Protein AF-A0A7V7QIE3-F1 (afdb_monomer_lite)

Foldseek 3Di:
DDCVCVVVVDCPDPPDDPPDPPPPQPCQDQPDADPQKDWDADPVNQKIWIAGHPDDDDPDDDDDDDDDALVCLNVCNVPVVVVCNVVRHTDTDGRPNPD

pLDDT: mean 70.18, std 15.94, range [26.92, 89.62]

Organism: NCBI:txid2307010

Radius of gyration: 16.82 Å; chains: 1; bounding box: 34×33×42 Å

InterPro domains:
  IPR057929 RamC, N-terminal domain [PF25816] (32-85)

Structure (mmCIF, N/CA/C/O backbone):
data_AF-A0A7V7QIE3-F1
#
_entry.id   AF-A0A7V7QIE3-F1
#
loop_
_atom_site.group_PDB
_atom_site.id
_atom_site.type_symbol
_atom_site.label_atom_id
_atom_site.label_alt_id
_atom_site.label_comp_id
_atom_site.label_asym_id
_atom_site.label_entity_id
_atom_site.label_seq_id
_atom_site.pdbx_PDB_ins_code
_atom_site.Cartn_x
_atom_site.Cartn_y
_atom_site.Cartn_z
_atom_site.occupancy
_atom_site.B_iso_or_equiv
_atom_site.auth_seq_id
_atom_site.auth_comp_id
_atom_site.auth_asym_id
_atom_site.auth_atom_id
_atom_site.pdbx_PDB_model_num
ATOM 1 N N . MET A 1 1 ? -21.510 20.574 -17.671 1.00 55.12 1 MET A N 1
ATOM 2 C CA . MET A 1 1 ? -20.374 19.628 -17.646 1.00 55.12 1 MET A CA 1
ATOM 3 C C . MET A 1 1 ? -19.414 20.009 -18.751 1.00 55.12 1 MET A C 1
ATOM 5 O O . MET A 1 1 ? -19.871 20.335 -19.838 1.00 55.12 1 MET A O 1
ATOM 9 N N . ASP A 1 2 ? -18.117 20.013 -18.465 1.00 64.38 2 ASP A N 1
ATOM 10 C CA . ASP A 1 2 ? -17.091 20.355 -19.447 1.00 64.38 2 ASP A CA 1
ATOM 11 C C . ASP A 1 2 ? -16.794 19.151 -20.354 1.00 64.38 2 ASP A C 1
ATOM 13 O O . ASP A 1 2 ? -16.298 18.115 -19.907 1.00 64.38 2 ASP A O 1
ATOM 17 N N . MET A 1 3 ? -17.123 19.292 -21.637 1.00 65.62 3 MET A N 1
ATOM 18 C CA . MET A 1 3 ? -17.031 18.228 -22.640 1.00 65.62 3 MET A CA 1
ATOM 19 C C . MET A 1 3 ? -15.586 17.819 -22.970 1.00 65.62 3 MET A C 1
ATOM 21 O O . MET A 1 3 ? -15.376 16.777 -23.589 1.00 65.62 3 MET A O 1
ATOM 25 N N . ARG A 1 4 ? -14.575 18.582 -22.528 1.00 67.75 4 ARG A N 1
ATOM 26 C CA . ARG A 1 4 ? -13.155 18.239 -22.722 1.00 67.75 4 ARG A CA 1
ATOM 27 C C . ARG A 1 4 ? -12.765 16.933 -22.027 1.00 67.75 4 ARG A C 1
ATOM 29 O O . ARG A 1 4 ? -11.906 16.206 -22.520 1.00 67.75 4 ARG A O 1
ATOM 36 N N . TYR A 1 5 ? -13.428 16.591 -20.922 1.00 63.22 5 TYR A N 1
ATOM 37 C CA . TYR A 1 5 ? -13.135 15.370 -20.166 1.00 63.22 5 TYR A CA 1
ATOM 38 C C . TYR A 1 5 ? -13.752 14.106 -20.775 1.00 63.22 5 TYR A C 1
ATOM 40 O O . TYR A 1 5 ? -13.337 12.998 -20.437 1.00 63.22 5 TYR A O 1
ATOM 48 N N . LEU A 1 6 ? -14.685 14.253 -21.724 1.00 69.38 6 LEU A N 1
ATOM 49 C CA . LEU A 1 6 ? -15.350 13.134 -22.396 1.00 69.38 6 LEU A CA 1
ATOM 50 C C . LEU A 1 6 ? -14.341 12.231 -23.128 1.00 69.38 6 LEU A C 1
ATOM 52 O O . LEU A 1 6 ? -14.546 11.029 -23.248 1.00 69.38 6 LEU A O 1
ATOM 56 N N . MET A 1 7 ? -13.208 12.792 -23.567 1.00 58.56 7 MET A N 1
ATOM 57 C CA . MET A 1 7 ? -12.142 12.048 -24.242 1.00 58.56 7 MET A CA 1
ATOM 58 C C . MET A 1 7 ? -11.435 11.028 -23.339 1.00 58.56 7 MET A C 1
ATOM 60 O O . MET A 1 7 ? -10.897 10.064 -23.877 1.00 58.56 7 MET A O 1
ATOM 64 N N . TYR A 1 8 ? -11.460 11.205 -22.015 1.00 59.56 8 TYR A N 1
ATOM 65 C CA . TYR A 1 8 ? -10.882 10.258 -21.053 1.00 59.56 8 TYR A CA 1
ATOM 66 C C . TYR A 1 8 ? -11.873 9.171 -20.610 1.00 59.56 8 TYR A C 1
ATOM 68 O O . TYR A 1 8 ? -11.470 8.195 -19.988 1.00 59.56 8 TYR A O 1
ATOM 76 N N . ALA A 1 9 ? -13.161 9.319 -20.938 1.00 65.50 9 ALA A N 1
ATOM 77 C CA . ALA A 1 9 ? -14.205 8.356 -20.584 1.00 65.50 9 ALA A CA 1
ATOM 78 C C . ALA A 1 9 ? -14.306 7.173 -21.569 1.00 65.50 9 ALA A C 1
ATOM 80 O O . ALA A 1 9 ? -14.971 6.180 -21.276 1.00 65.50 9 ALA A O 1
ATOM 81 N N . PHE A 1 10 ? -13.656 7.256 -22.735 1.00 61.66 10 PHE A N 1
ATOM 82 C CA . PHE A 1 10 ? -13.660 6.188 -23.736 1.00 61.66 10 PHE A CA 1
ATOM 83 C C . PHE A 1 10 ? -12.439 5.277 -23.574 1.00 61.66 10 PHE A C 1
ATOM 85 O O . PHE A 1 10 ? -11.303 5.711 -23.753 1.00 61.66 10 PHE A O 1
ATOM 92 N N . ALA A 1 11 ? -12.687 3.986 -23.333 1.00 54.34 11 ALA A N 1
ATOM 93 C CA . ALA A 1 11 ? -11.667 2.948 -23.140 1.00 54.34 11 ALA A CA 1
ATOM 94 C C . ALA A 1 11 ? -10.721 2.733 -24.342 1.00 54.34 11 ALA A C 1
ATOM 96 O O . ALA A 1 11 ? -9.699 2.074 -24.206 1.00 54.34 11 ALA A O 1
ATOM 97 N N . ASN A 1 12 ? -11.052 3.275 -25.520 1.00 55.25 12 ASN A N 1
ATOM 98 C CA . ASN A 1 12 ? -10.356 3.001 -26.780 1.00 55.25 12 ASN A CA 1
ATOM 99 C C . ASN A 1 12 ? -9.349 4.090 -27.196 1.00 55.25 12 ASN A C 1
ATOM 101 O O . ASN A 1 12 ? -9.010 4.208 -28.372 1.00 55.25 12 ASN A O 1
ATOM 105 N N . LYS A 1 13 ? -8.905 4.941 -26.264 1.00 54.44 13 LYS A N 1
ATOM 106 C CA . LYS A 1 13 ? -7.824 5.902 -26.519 1.00 54.44 13 LYS A CA 1
ATOM 107 C C . LYS A 1 13 ? -6.544 5.443 -25.846 1.00 54.44 13 LYS A C 1
ATOM 109 O O . LYS A 1 13 ? -6.590 4.953 -24.724 1.00 54.44 13 LYS A O 1
ATOM 114 N N . TYR A 1 14 ? -5.447 5.672 -26.569 1.00 52.16 14 TYR A N 1
ATOM 115 C CA . TYR A 1 14 ? -4.011 5.406 -26.373 1.00 52.16 14 TYR A CA 1
ATOM 116 C C . TYR A 1 14 ? -3.416 5.381 -24.946 1.00 52.16 14 TYR A C 1
ATOM 118 O O . TYR A 1 14 ? -2.236 5.097 -24.798 1.00 52.16 14 TYR A O 1
ATOM 126 N N . TYR A 1 15 ? -4.197 5.672 -23.910 1.00 51.38 15 TYR A N 1
ATOM 127 C CA . TYR A 1 15 ? -3.823 5.647 -22.500 1.00 51.38 15 TYR A CA 1
ATOM 128 C C . TYR A 1 15 ? -4.091 4.296 -21.821 1.00 51.38 15 TYR A C 1
ATOM 130 O O . TYR A 1 15 ? -3.376 3.942 -20.891 1.00 51.38 15 TYR A O 1
ATOM 138 N N . TYR A 1 16 ? -5.093 3.530 -22.275 1.00 50.06 16 TYR A N 1
ATOM 139 C CA . TYR A 1 16 ? -5.440 2.224 -21.700 1.00 50.06 16 TYR A CA 1
ATOM 140 C C . TYR A 1 16 ? -5.302 1.122 -22.746 1.00 50.06 16 TYR A C 1
ATOM 142 O O . TYR A 1 16 ? -6.278 0.674 -23.343 1.00 50.06 16 TYR A O 1
ATOM 150 N N . VAL A 1 17 ? -4.074 0.657 -22.970 1.00 55.50 17 VAL A N 1
ATOM 151 C CA . VAL A 1 17 ? -3.878 -0.639 -23.622 1.00 55.50 17 VAL A CA 1
ATOM 152 C C . VAL A 1 17 ? -4.218 -1.704 -22.577 1.00 55.50 17 VAL A C 1
ATOM 154 O O . VAL A 1 17 ? -3.543 -1.754 -21.546 1.00 55.50 17 VAL A O 1
ATOM 157 N N . PRO A 1 18 ? -5.248 -2.551 -22.774 1.00 48.62 18 PRO A N 1
ATOM 158 C CA . PRO A 1 18 ? -5.474 -3.664 -21.868 1.00 48.62 18 PRO A CA 1
ATOM 159 C C . PRO A 1 18 ? -4.220 -4.534 -21.901 1.00 48.62 18 PRO A C 1
ATOM 161 O O . PRO A 1 18 ? -3.864 -5.075 -22.953 1.00 48.62 18 PRO A O 1
ATOM 164 N N . GLN A 1 19 ? -3.519 -4.625 -20.766 1.00 50.06 19 GLN A N 1
ATOM 165 C CA . GLN A 1 19 ? -2.348 -5.484 -20.652 1.00 50.06 19 GLN A CA 1
ATOM 166 C C . GLN A 1 19 ? -2.745 -6.877 -21.153 1.00 50.06 19 GLN A C 1
ATOM 168 O O . GLN A 1 19 ? -3.703 -7.488 -20.666 1.00 50.06 19 GLN A O 1
ATOM 173 N N . ARG A 1 20 ? -2.029 -7.375 -22.172 1.00 48.09 20 ARG A N 1
ATOM 174 C CA . ARG A 1 20 ? -2.113 -8.787 -22.569 1.00 48.09 20 ARG A CA 1
ATOM 175 C C . ARG A 1 20 ? -1.961 -9.606 -21.289 1.00 48.09 20 ARG A C 1
ATOM 177 O O . ARG A 1 20 ? -1.136 -9.235 -20.461 1.00 48.09 20 ARG A O 1
ATOM 184 N N . LYS A 1 21 ? -2.743 -10.682 -21.136 1.00 46.38 21 LYS A N 1
ATOM 185 C CA . LYS A 1 21 ? -2.817 -11.584 -19.964 1.00 46.38 21 LYS A CA 1
ATOM 186 C C . LYS A 1 21 ? -1.493 -12.303 -19.621 1.00 46.38 21 LYS A C 1
ATOM 188 O O . LYS A 1 21 ? -1.482 -13.489 -19.326 1.00 46.38 21 LYS A O 1
ATOM 193 N N . ASN A 1 22 ? -0.365 -11.611 -19.635 1.00 45.03 22 ASN A N 1
ATOM 194 C CA . ASN A 1 22 ? 0.814 -11.961 -18.878 1.00 45.03 22 ASN A CA 1
ATOM 195 C C . ASN A 1 22 ? 0.641 -11.343 -17.500 1.00 45.03 22 ASN A C 1
ATOM 197 O O . ASN A 1 22 ? 1.321 -10.389 -17.134 1.00 45.03 22 ASN A O 1
ATOM 201 N N . THR A 1 23 ? -0.273 -11.920 -16.723 1.00 46.72 23 THR A N 1
ATOM 202 C CA . THR A 1 23 ? -0.284 -11.766 -15.273 1.00 46.72 23 THR A CA 1
ATOM 203 C C . THR A 1 23 ? 0.964 -12.477 -14.748 1.00 46.72 23 THR A C 1
ATOM 205 O O . THR A 1 23 ? 0.890 -13.539 -14.131 1.00 46.72 23 THR A O 1
ATOM 208 N N . ARG A 1 24 ? 2.153 -11.927 -15.037 1.00 45.88 24 ARG A N 1
ATOM 209 C CA . ARG A 1 24 ? 3.311 -12.156 -14.184 1.00 45.88 24 ARG A CA 1
ATOM 210 C C . ARG A 1 24 ? 2.840 -11.625 -12.849 1.00 45.88 24 ARG A C 1
ATOM 212 O O . ARG A 1 24 ? 2.676 -10.420 -12.695 1.00 45.88 24 ARG A O 1
ATOM 219 N N . LYS A 1 25 ? 2.449 -12.553 -11.972 1.00 51.34 25 LYS A N 1
ATOM 220 C CA . LYS A 1 25 ? 2.054 -12.263 -10.600 1.00 51.34 25 LYS A CA 1
ATOM 221 C C . LYS A 1 25 ? 3.026 -11.198 -10.110 1.00 51.34 25 LYS A C 1
ATOM 223 O O . LYS A 1 25 ? 4.234 -11.412 -10.206 1.00 51.34 25 LYS A O 1
ATOM 228 N N . THR A 1 26 ? 2.508 -10.053 -9.689 1.00 54.12 26 THR A N 1
ATOM 229 C CA . THR A 1 26 ? 3.282 -8.993 -9.046 1.00 54.12 26 THR A CA 1
ATOM 230 C C . THR A 1 26 ? 3.739 -9.533 -7.693 1.00 54.12 26 THR A C 1
ATOM 232 O O . THR A 1 26 ? 3.222 -9.154 -6.650 1.00 54.12 26 THR A O 1
ATOM 235 N N . MET A 1 27 ? 4.627 -10.529 -7.710 1.00 64.00 27 MET A N 1
ATOM 236 C CA . MET A 1 27 ? 5.252 -11.102 -6.530 1.00 64.00 27 MET A CA 1
ATOM 237 C C . MET A 1 27 ? 6.424 -10.197 -6.184 1.00 64.00 27 MET A C 1
ATOM 239 O O . MET A 1 27 ?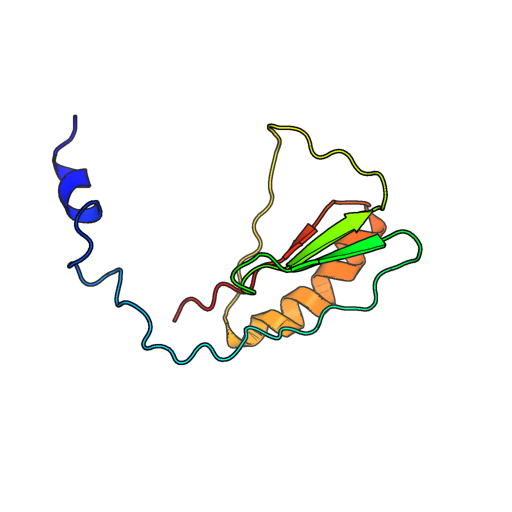 7.575 -10.567 -6.379 1.00 64.00 27 MET A O 1
ATOM 243 N N . LEU A 1 28 ? 6.117 -8.970 -5.766 1.00 73.56 28 LEU A N 1
ATOM 244 C CA . LEU A 1 28 ? 7.068 -8.284 -4.913 1.00 73.56 28 LEU A CA 1
ATOM 245 C C . LEU A 1 28 ? 7.087 -9.033 -3.586 1.00 73.56 28 LEU A C 1
ATOM 247 O O . LEU A 1 28 ? 6.032 -9.413 -3.065 1.00 73.56 28 LEU A O 1
ATOM 251 N N . ASP A 1 29 ? 8.284 -9.258 -3.073 1.00 77.00 29 ASP A N 1
ATOM 252 C CA . ASP A 1 29 ? 8.469 -9.929 -1.807 1.00 77.00 29 ASP A CA 1
ATOM 253 C C . ASP A 1 29 ? 8.011 -9.012 -0.681 1.00 77.00 29 ASP A C 1
ATOM 255 O O . ASP A 1 29 ? 8.340 -7.824 -0.603 1.00 77.00 29 ASP A O 1
ATOM 259 N N . VAL A 1 30 ? 7.205 -9.595 0.199 1.00 71.38 30 VAL A N 1
ATOM 260 C CA . VAL A 1 30 ? 6.752 -8.946 1.421 1.00 71.38 30 VAL A CA 1
ATOM 261 C C . VAL A 1 30 ? 7.855 -9.118 2.451 1.00 71.38 30 VAL A C 1
ATOM 263 O O . VAL A 1 30 ? 8.216 -10.261 2.749 1.00 71.38 30 VAL A O 1
ATOM 266 N N . PRO A 1 31 ? 8.363 -8.039 3.053 1.00 71.12 31 PRO A N 1
ATOM 267 C CA . PRO A 1 31 ? 9.261 -8.183 4.184 1.00 71.12 31 PRO A CA 1
ATOM 268 C C . PRO A 1 31 ? 8.544 -8.876 5.350 1.00 71.12 31 PRO A C 1
ATOM 270 O O . PRO A 1 31 ? 7.318 -8.811 5.488 1.00 71.12 31 PRO A O 1
ATOM 273 N N . GLN A 1 32 ? 9.328 -9.552 6.192 1.00 79.50 32 GLN A N 1
ATOM 274 C CA . GLN A 1 32 ? 8.818 -10.285 7.349 1.00 79.50 32 GLN A CA 1
ATOM 275 C C . GLN A 1 32 ? 8.013 -9.355 8.259 1.00 79.50 32 GLN A C 1
ATOM 277 O O . GLN A 1 32 ? 8.506 -8.323 8.722 1.00 79.50 32 GLN A O 1
ATOM 282 N N . LEU A 1 33 ? 6.755 -9.725 8.493 1.00 82.25 33 LEU A N 1
ATOM 283 C CA . LEU A 1 33 ? 5.850 -8.935 9.310 1.00 82.25 33 LEU A CA 1
ATOM 284 C C . LEU A 1 33 ? 6.117 -9.189 10.805 1.00 82.25 33 LEU A C 1
ATOM 286 O O . LEU A 1 33 ? 6.300 -10.341 11.200 1.00 82.25 33 LEU A O 1
ATOM 290 N N . PRO A 1 34 ? 6.113 -8.144 11.654 1.00 84.62 34 PRO A N 1
ATOM 291 C CA . PRO A 1 34 ? 6.243 -8.297 13.098 1.00 84.62 34 PRO A CA 1
ATOM 292 C C . PRO A 1 34 ? 5.075 -9.081 13.705 1.00 84.62 34 PRO A C 1
ATOM 294 O O . PRO A 1 34 ? 3.995 -9.184 13.118 1.00 84.62 34 PRO A O 1
ATOM 297 N N . GLU A 1 35 ? 5.254 -9.570 14.933 1.00 86.94 35 GLU A N 1
ATOM 298 C CA . GLU A 1 35 ? 4.191 -10.274 15.650 1.00 86.94 35 GLU A CA 1
ATOM 299 C C . GLU A 1 35 ? 2.913 -9.421 15.759 1.00 86.94 35 GLU A C 1
ATOM 301 O O . GLU A 1 35 ? 2.941 -8.213 16.013 1.00 86.94 35 GLU A O 1
ATOM 306 N N . GLY A 1 36 ? 1.765 -10.062 15.532 1.00 86.44 36 GLY A N 1
ATOM 307 C CA . GLY A 1 36 ? 0.462 -9.406 15.565 1.00 86.44 36 GLY A CA 1
ATOM 308 C C . GLY A 1 36 ? 0.090 -8.659 14.284 1.00 86.44 36 GLY A C 1
ATOM 309 O O . GLY A 1 36 ? -1.006 -8.106 14.233 1.00 86.44 36 GLY A O 1
ATOM 310 N N . TRP A 1 37 ? 0.931 -8.661 13.248 1.00 87.06 37 TRP A N 1
ATOM 311 C CA . TRP A 1 37 ? 0.562 -8.219 11.902 1.00 87.06 37 TRP A CA 1
ATOM 312 C C . TRP A 1 37 ? 0.081 -9.387 11.048 1.00 87.06 37 TRP A C 1
ATOM 314 O O . TRP A 1 37 ? 0.520 -10.523 11.208 1.00 87.06 37 TRP A O 1
ATOM 324 N N . ILE A 1 38 ? -0.841 -9.098 10.137 1.00 85.81 38 ILE A N 1
ATOM 325 C CA . ILE A 1 38 ? -1.351 -10.052 9.159 1.00 85.81 38 ILE A CA 1
ATOM 326 C C . ILE A 1 38 ? -1.311 -9.438 7.765 1.00 85.81 38 ILE A C 1
ATOM 328 O O . ILE A 1 38 ? -1.453 -8.221 7.608 1.00 85.81 38 ILE A O 1
ATOM 332 N N . ASN A 1 39 ? -1.131 -10.293 6.759 1.00 83.56 39 ASN A N 1
ATOM 333 C CA . ASN A 1 39 ? -1.283 -9.929 5.361 1.00 83.56 39 ASN A CA 1
ATOM 334 C C . ASN A 1 39 ? -2.550 -10.547 4.757 1.00 83.56 39 ASN A C 1
ATOM 336 O O . ASN A 1 39 ? -3.038 -11.592 5.188 1.00 83.56 39 ASN A O 1
ATOM 340 N N . LYS A 1 40 ? -3.106 -9.879 3.748 1.00 82.38 40 LYS A N 1
ATOM 341 C CA . LYS A 1 40 ? -4.231 -10.379 2.958 1.00 82.38 40 LYS A CA 1
ATOM 342 C C . LYS A 1 40 ? -4.027 -10.006 1.498 1.00 82.38 40 LYS A C 1
ATOM 344 O O . LYS A 1 40 ? -3.799 -8.839 1.197 1.00 82.38 40 LYS A O 1
ATOM 349 N N . LEU A 1 41 ? -4.146 -10.983 0.608 1.00 79.25 41 LEU A N 1
ATOM 350 C CA . LEU A 1 41 ? -4.245 -10.733 -0.828 1.00 79.25 41 LEU A CA 1
ATOM 351 C C . LEU A 1 41 ? -5.688 -10.379 -1.191 1.00 79.25 41 LEU A C 1
ATOM 353 O O . LEU A 1 41 ? -6.627 -10.920 -0.601 1.00 79.25 41 LEU A O 1
ATOM 357 N N . ASP A 1 42 ? -5.866 -9.474 -2.144 1.00 76.94 42 ASP A N 1
ATOM 358 C CA . ASP A 1 42 ? -7.175 -9.248 -2.749 1.00 76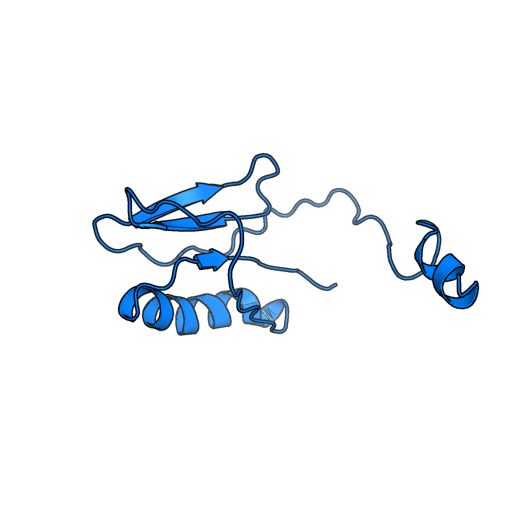.94 42 ASP A CA 1
ATOM 359 C C . ASP A 1 42 ? -7.600 -10.424 -3.641 1.00 76.94 42 ASP A C 1
ATOM 361 O O . ASP A 1 42 ? -6.801 -11.294 -4.003 1.00 76.94 42 ASP A O 1
ATOM 365 N N . ASP A 1 43 ? -8.873 -10.425 -4.030 1.00 74.19 43 ASP A N 1
ATOM 366 C CA . ASP A 1 43 ? -9.473 -11.502 -4.823 1.00 74.19 43 ASP A CA 1
ATOM 367 C C . ASP A 1 43 ? -8.783 -11.668 -6.187 1.00 74.19 43 ASP A C 1
ATOM 369 O O . ASP A 1 43 ? -8.642 -12.787 -6.687 1.00 74.19 43 ASP A O 1
ATOM 373 N N . ASN A 1 44 ? -8.274 -10.567 -6.754 1.00 70.44 44 ASN A N 1
ATOM 374 C CA . ASN A 1 44 ? -7.573 -10.565 -8.036 1.00 70.44 44 ASN A CA 1
ATOM 375 C C . ASN A 1 44 ? -6.053 -10.773 -7.903 1.00 70.44 44 ASN A C 1
ATOM 377 O O . ASN A 1 44 ? -5.355 -10.835 -8.914 1.00 70.44 44 ASN A O 1
ATOM 381 N N . ARG A 1 45 ? -5.531 -10.929 -6.678 1.00 69.12 45 ARG A N 1
ATOM 382 C CA . ARG A 1 45 ? -4.105 -11.138 -6.361 1.00 69.12 45 ARG A CA 1
ATOM 383 C C . ARG A 1 45 ? -3.171 -10.068 -6.941 1.00 69.12 45 ARG A C 1
ATOM 385 O O . ARG A 1 45 ? -2.024 -10.360 -7.282 1.00 69.12 45 ARG A O 1
ATOM 392 N N . HIS A 1 46 ? -3.665 -8.844 -7.060 1.00 72.00 46 HIS A N 1
ATOM 393 C CA . HIS A 1 46 ? -2.903 -7.666 -7.468 1.00 72.00 46 HIS A CA 1
ATOM 394 C C . HIS A 1 46 ? -2.461 -6.823 -6.272 1.00 72.00 46 HIS A C 1
ATOM 396 O O . HIS A 1 46 ? -1.474 -6.094 -6.360 1.00 72.00 46 HIS A O 1
ATOM 402 N N . TRP A 1 47 ? -3.179 -6.928 -5.157 1.00 75.12 47 TRP A N 1
ATOM 403 C CA . TRP A 1 47 ? -2.993 -6.105 -3.978 1.00 75.12 47 TRP A CA 1
ATOM 404 C C . TRP A 1 47 ? -2.707 -6.971 -2.775 1.00 75.12 47 TRP A C 1
ATOM 406 O O . TRP A 1 47 ? -3.329 -8.011 -2.557 1.00 75.12 47 TRP A O 1
ATOM 416 N N . MET A 1 48 ? -1.795 -6.477 -1.952 1.00 81.81 48 MET A N 1
ATOM 417 C CA . MET A 1 48 ? -1.522 -7.059 -0.660 1.00 81.81 48 MET A CA 1
ATOM 418 C C . MET A 1 48 ? -1.696 -6.001 0.419 1.00 81.81 48 MET A C 1
ATOM 420 O O . MET A 1 48 ? -1.087 -4.930 0.399 1.00 81.81 48 MET A O 1
ATOM 424 N N . TYR A 1 49 ? -2.540 -6.330 1.380 1.00 82.19 49 TYR A N 1
ATOM 425 C CA . TYR A 1 49 ? -2.827 -5.507 2.537 1.00 82.19 49 TYR A CA 1
ATOM 426 C C . TYR A 1 49 ? -2.052 -6.042 3.728 1.00 82.19 49 TYR A C 1
ATOM 428 O O . TYR A 1 49 ? -2.124 -7.236 3.993 1.00 82.19 49 TYR A O 1
ATOM 436 N N . CYS A 1 50 ? -1.370 -5.166 4.459 1.00 84.00 50 CYS A N 1
ATOM 437 C CA . CYS A 1 50 ? -0.642 -5.479 5.683 1.00 84.00 50 CYS A CA 1
ATOM 438 C C . CYS A 1 50 ? -1.192 -4.617 6.820 1.00 84.00 50 CYS A C 1
ATOM 440 O O . CYS A 1 50 ? -1.168 -3.385 6.766 1.00 84.00 50 CYS A O 1
ATOM 442 N N . PHE A 1 51 ? -1.706 -5.258 7.864 1.00 84.56 51 PHE A N 1
ATOM 443 C CA . PHE A 1 51 ? -2.347 -4.555 8.969 1.00 84.56 51 PHE A CA 1
ATOM 444 C C . PHE A 1 51 ? -2.203 -5.313 10.282 1.00 84.56 51 PHE A C 1
ATOM 446 O O . PHE A 1 51 ? -2.027 -6.530 10.304 1.00 84.56 51 PHE A O 1
ATOM 453 N N . ARG A 1 52 ? -2.282 -4.590 11.399 1.00 85.44 52 ARG A N 1
ATOM 454 C CA . ARG A 1 52 ? -2.262 -5.205 12.724 1.00 85.44 52 ARG A CA 1
ATOM 455 C C . ARG A 1 52 ? -3.579 -5.947 12.966 1.00 85.44 52 ARG A C 1
ATOM 457 O O . ARG A 1 52 ? -4.666 -5.459 12.652 1.00 85.44 52 ARG A O 1
ATOM 464 N N . LYS A 1 53 ? -3.493 -7.147 13.533 1.00 85.56 53 LYS A N 1
ATOM 465 C CA . LYS A 1 53 ? -4.649 -7.959 13.909 1.00 85.56 53 LYS A CA 1
ATOM 466 C C . LYS A 1 53 ? -5.545 -7.153 14.851 1.00 85.56 53 LYS A C 1
ATOM 468 O O . LYS A 1 53 ? -5.074 -6.600 15.841 1.00 85.56 53 LYS A O 1
ATOM 473 N N . GLY A 1 54 ? -6.836 -7.091 14.531 1.00 84.25 54 GLY A N 1
ATOM 474 C CA . GLY A 1 54 ? -7.819 -6.319 15.297 1.00 84.25 54 GLY A CA 1
ATOM 475 C C . GLY A 1 54 ? -7.921 -4.838 14.915 1.00 84.25 54 GLY A C 1
ATOM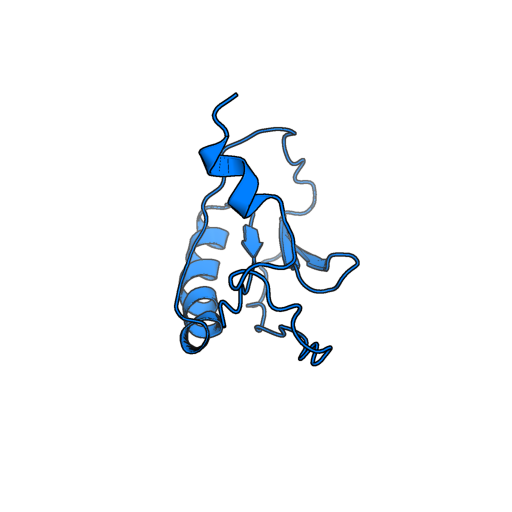 476 O O . GLY A 1 54 ? -8.753 -4.138 15.484 1.00 84.25 54 GLY A O 1
ATOM 477 N N . THR A 1 55 ? -7.138 -4.345 13.947 1.00 82.88 55 THR A N 1
ATOM 478 C CA . THR A 1 55 ? -7.334 -2.992 13.408 1.00 82.88 55 THR A CA 1
ATOM 479 C C . THR A 1 55 ? -8.671 -2.895 12.675 1.00 82.88 55 THR A C 1
ATOM 481 O O . THR A 1 55 ? -8.932 -3.638 11.730 1.00 82.88 55 THR A O 1
ATOM 484 N N . VAL A 1 56 ? -9.497 -1.929 13.080 1.00 80.75 56 VAL A N 1
ATOM 485 C CA . VAL A 1 56 ? -10.711 -1.537 12.357 1.00 80.75 56 VAL A CA 1
ATOM 486 C C . VAL A 1 56 ? -10.362 -0.359 11.456 1.00 80.75 56 VAL A C 1
ATOM 488 O O . VAL A 1 56 ? -10.020 0.719 11.940 1.00 80.75 56 VAL A O 1
ATOM 491 N N . LEU A 1 57 ? -10.422 -0.567 10.140 1.00 76.69 57 LEU A N 1
ATOM 492 C CA . LEU A 1 57 ? -10.186 0.506 9.178 1.00 76.69 57 LEU A CA 1
ATOM 493 C C . LEU A 1 57 ? -11.379 1.475 9.167 1.00 76.69 57 LEU A C 1
ATOM 495 O O . LEU A 1 57 ? -12.524 1.029 9.030 1.00 76.69 57 LEU A O 1
ATOM 499 N N . PRO A 1 58 ? -11.147 2.793 9.278 1.00 78.69 58 PRO A N 1
ATOM 500 C CA . PRO A 1 58 ? -12.220 3.767 9.159 1.00 78.69 58 PRO A CA 1
ATOM 501 C C . PRO A 1 58 ? -12.739 3.814 7.715 1.00 78.69 58 PRO A C 1
ATOM 503 O O . PRO A 1 58 ? -11.991 3.604 6.759 1.00 78.69 58 PRO A O 1
ATOM 506 N N . LYS A 1 59 ? -14.028 4.136 7.541 1.00 78.00 59 LYS A N 1
ATOM 507 C CA . LYS A 1 59 ? -14.646 4.272 6.205 1.00 78.00 59 LYS A CA 1
ATOM 508 C C . LYS A 1 59 ? -14.001 5.379 5.363 1.00 78.00 59 LYS A C 1
ATOM 510 O O . LYS A 1 59 ? -14.048 5.320 4.138 1.00 78.00 59 LYS A O 1
ATOM 515 N N . GLN A 1 60 ? -13.427 6.388 6.014 1.00 72.88 60 GLN A N 1
ATOM 516 C CA . GLN A 1 60 ? -12.736 7.510 5.389 1.00 72.88 60 GLN A CA 1
ATOM 517 C C . GLN 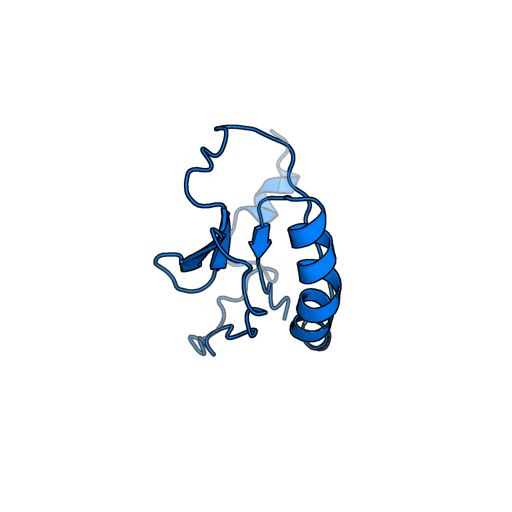A 1 60 ? -11.490 7.869 6.196 1.00 72.88 60 GLN A C 1
ATOM 519 O O . GLN A 1 60 ? -11.453 7.684 7.411 1.00 72.88 60 GLN A O 1
ATOM 524 N N . GLY A 1 61 ? -10.472 8.382 5.515 1.00 79.12 61 GLY A N 1
ATOM 525 C CA . GLY A 1 61 ? -9.216 8.771 6.136 1.00 79.12 61 GLY A CA 1
ATOM 526 C C . GLY A 1 61 ? -8.180 9.188 5.103 1.00 79.12 61 GLY A C 1
ATOM 527 O O . GLY A 1 61 ? -8.399 9.087 3.894 1.00 79.12 61 GLY A O 1
ATOM 528 N N . TRP A 1 62 ? -7.043 9.653 5.604 1.00 77.31 62 TRP A N 1
ATOM 529 C CA . TRP A 1 62 ? -5.906 10.049 4.787 1.00 77.31 62 TRP A CA 1
ATOM 530 C C . TRP A 1 62 ? -5.143 8.810 4.314 1.00 77.31 62 TRP A C 1
ATOM 532 O O . TRP A 1 62 ? -4.953 7.859 5.072 1.00 77.31 62 TRP A O 1
ATOM 542 N N . LYS A 1 63 ? -4.714 8.819 3.050 1.00 80.44 63 LYS A N 1
ATOM 543 C CA . LYS A 1 63 ? -3.891 7.770 2.440 1.00 80.44 63 LYS A CA 1
ATOM 544 C C . LYS A 1 63 ? -2.637 8.407 1.868 1.00 80.44 63 LYS A C 1
ATOM 546 O O . LYS A 1 63 ? -2.702 9.505 1.321 1.00 80.44 63 LYS A O 1
ATOM 551 N N . ILE A 1 64 ? -1.521 7.699 1.967 1.00 79.62 64 ILE A N 1
ATOM 552 C CA . ILE A 1 64 ? -0.253 8.104 1.364 1.00 79.62 64 ILE A CA 1
ATOM 553 C C . ILE A 1 64 ? 0.034 7.126 0.231 1.00 79.62 64 ILE A C 1
ATOM 555 O O . ILE A 1 64 ? -0.022 5.915 0.434 1.00 79.62 64 ILE A O 1
ATOM 559 N N . HIS A 1 65 ? 0.321 7.654 -0.956 1.00 83.94 65 HIS A N 1
ATOM 560 C CA . HIS A 1 65 ? 0.772 6.858 -2.089 1.00 83.94 65 HIS A CA 1
ATOM 561 C C . HIS A 1 65 ? 2.278 7.046 -2.254 1.00 83.94 65 HIS A C 1
ATOM 563 O O . HIS A 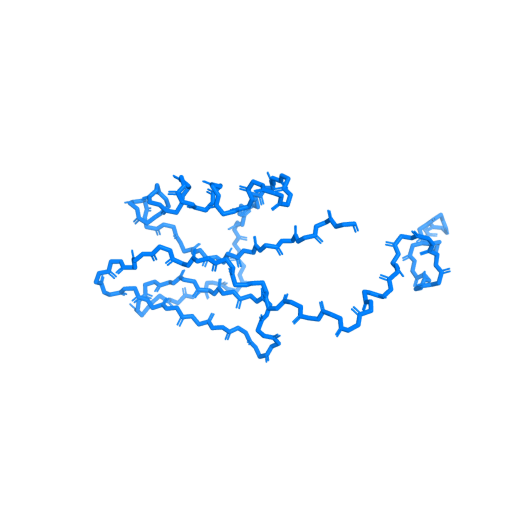1 65 ? 2.761 8.178 -2.284 1.00 83.94 65 HIS A O 1
ATOM 569 N N . LEU A 1 66 ? 3.006 5.937 -2.355 1.00 82.25 66 LEU A N 1
ATOM 570 C CA . LEU A 1 66 ? 4.398 5.937 -2.780 1.00 82.25 66 LEU A CA 1
ATOM 571 C C . LEU A 1 66 ? 4.453 5.540 -4.249 1.00 82.25 66 LEU A C 1
ATOM 573 O O . LEU A 1 66 ? 3.803 4.582 -4.660 1.00 82.25 66 LEU A O 1
ATOM 577 N N . SER A 1 67 ? 5.239 6.265 -5.033 1.00 84.44 67 SER A N 1
ATOM 578 C CA . SER A 1 67 ? 5.461 5.961 -6.443 1.00 84.44 67 SER A CA 1
ATOM 579 C C . SER A 1 67 ? 6.958 5.902 -6.712 1.00 84.44 67 SER A C 1
ATOM 581 O O . SER A 1 67 ? 7.724 6.699 -6.176 1.00 84.44 67 SER A O 1
ATOM 583 N N . CYS A 1 68 ? 7.361 4.932 -7.521 1.00 84.38 68 CYS A N 1
ATOM 584 C CA . CYS A 1 68 ? 8.738 4.687 -7.933 1.00 84.38 68 CYS A CA 1
ATOM 585 C C . CYS A 1 68 ? 8.734 4.113 -9.355 1.00 84.38 68 CYS A C 1
ATOM 587 O O . CYS A 1 68 ? 7.668 3.820 -9.905 1.00 84.38 68 CYS A O 1
ATOM 589 N N . LEU A 1 69 ? 9.918 3.971 -9.947 1.00 85.69 69 LEU A N 1
ATOM 590 C CA . LEU A 1 69 ? 10.076 3.208 -11.182 1.00 85.69 69 LEU A CA 1
ATOM 591 C C . LEU A 1 69 ? 9.780 1.727 -10.923 1.00 85.69 69 LEU A C 1
ATOM 593 O O . LEU A 1 69 ? 9.986 1.225 -9.818 1.00 85.69 69 LEU A O 1
ATOM 597 N N . VAL A 1 70 ? 9.309 1.019 -11.950 1.00 80.50 70 VAL A N 1
ATOM 598 C CA . VAL A 1 70 ? 8.912 -0.392 -11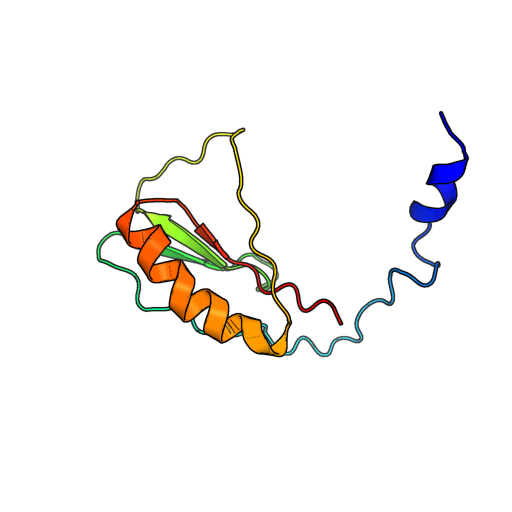.822 1.00 80.50 70 VAL A CA 1
ATOM 599 C C . VAL A 1 70 ? 10.102 -1.270 -11.434 1.00 80.50 70 VAL A C 1
ATOM 601 O O . VAL A 1 70 ? 9.953 -2.146 -10.583 1.00 80.50 70 VAL A O 1
ATOM 604 N N . GLU A 1 71 ? 11.288 -1.010 -11.993 1.00 84.19 71 GLU A N 1
ATOM 605 C CA . GLU A 1 71 ? 12.521 -1.710 -11.607 1.00 84.19 71 GLU A CA 1
ATOM 606 C C . GLU A 1 71 ? 12.930 -1.493 -10.139 1.00 84.19 71 GLU A C 1
ATOM 608 O O . GLU A 1 71 ? 13.532 -2.377 -9.533 1.00 84.19 71 GLU A O 1
ATOM 613 N N . ASP A 1 72 ? 12.550 -0.362 -9.541 1.00 86.06 72 ASP A N 1
ATOM 614 C CA . ASP A 1 72 ? 12.891 0.012 -8.165 1.00 86.06 72 ASP A CA 1
ATOM 615 C C . ASP A 1 72 ? 11.815 -0.388 -7.144 1.00 86.06 72 ASP A C 1
ATOM 617 O O . ASP A 1 72 ? 11.953 -0.108 -5.946 1.00 86.06 72 ASP A O 1
ATOM 621 N N . ALA A 1 73 ? 10.733 -1.036 -7.582 1.00 84.81 73 ALA A N 1
ATOM 622 C CA . ALA A 1 73 ? 9.583 -1.312 -6.731 1.00 84.81 73 ALA A CA 1
ATOM 623 C C . ALA A 1 73 ? 9.944 -2.176 -5.511 1.00 84.81 73 ALA A C 1
ATOM 625 O O . ALA A 1 73 ? 9.569 -1.829 -4.391 1.00 84.81 73 ALA A O 1
ATOM 626 N N . GLN A 1 74 ? 10.737 -3.239 -5.692 1.00 86.06 74 GLN A N 1
ATOM 627 C CA . GLN A 1 74 ? 11.166 -4.090 -4.574 1.00 86.06 74 GLN A CA 1
ATOM 628 C C . GLN A 1 74 ? 12.039 -3.315 -3.580 1.00 86.06 74 GLN A C 1
ATOM 630 O O . GLN A 1 74 ? 11.751 -3.278 -2.388 1.00 86.06 74 GLN A O 1
ATOM 635 N N . LYS A 1 75 ? 13.052 -2.606 -4.084 1.00 89.62 75 LYS A N 1
ATOM 636 C CA . LYS A 1 75 ? 13.962 -1.793 -3.267 1.00 89.62 75 LYS A CA 1
ATOM 637 C C . LYS A 1 75 ? 13.214 -0.727 -2.462 1.00 89.62 75 LYS A C 1
ATOM 639 O O . LYS A 1 75 ? 13.550 -0.450 -1.307 1.00 89.62 75 LYS A O 1
ATOM 644 N N . THR A 1 76 ? 12.191 -0.129 -3.069 1.00 89.31 76 THR A N 1
ATOM 645 C CA . THR A 1 76 ? 11.333 0.864 -2.418 1.00 89.31 76 THR A CA 1
ATOM 646 C C . THR A 1 76 ? 10.552 0.235 -1.266 1.00 89.31 76 THR A C 1
ATOM 648 O O . THR A 1 76 ? 10.472 0.831 -0.188 1.00 89.31 76 THR A O 1
ATOM 651 N N . LEU A 1 77 ? 10.019 -0.977 -1.439 1.00 86.62 77 LEU A N 1
ATOM 652 C CA . LEU A 1 77 ? 9.359 -1.715 -0.360 1.00 86.62 77 LEU A CA 1
ATOM 653 C C . LEU A 1 77 ? 10.326 -2.083 0.764 1.00 86.62 77 LEU A C 1
ATOM 655 O O . LEU A 1 77 ? 10.042 -1.772 1.920 1.00 86.62 77 LEU A O 1
ATOM 659 N N . ASP A 1 78 ? 11.478 -2.660 0.428 1.00 87.69 78 ASP A N 1
ATOM 660 C CA . ASP A 1 78 ? 12.481 -3.098 1.404 1.00 87.69 78 ASP A CA 1
ATOM 661 C C . ASP A 1 78 ? 12.942 -1.943 2.303 1.00 87.69 78 ASP A C 1
ATOM 663 O O . ASP A 1 78 ? 13.167 -2.119 3.500 1.00 87.69 78 ASP A O 1
ATOM 667 N N . THR A 1 79 ? 13.030 -0.735 1.739 1.00 89.25 79 THR A N 1
ATOM 668 C CA . THR A 1 79 ? 13.459 0.463 2.470 1.00 89.25 79 THR A CA 1
ATOM 669 C C . THR A 1 79 ? 12.320 1.106 3.268 1.00 89.25 79 THR A C 1
ATOM 671 O O . THR A 1 79 ? 12.525 1.562 4.393 1.00 89.25 79 THR A O 1
ATOM 674 N N . SER A 1 80 ? 11.111 1.181 2.702 1.00 87.19 80 SER A N 1
ATOM 675 C CA . SER A 1 80 ? 10.007 1.957 3.290 1.00 87.19 80 SER A CA 1
ATOM 676 C C . SER A 1 80 ? 9.174 1.174 4.305 1.00 87.19 80 SER A C 1
ATOM 678 O O . SER A 1 80 ? 8.771 1.728 5.331 1.00 87.19 80 SER A O 1
ATOM 680 N N . VAL A 1 81 ? 8.943 -0.121 4.076 1.00 84.12 81 VAL A N 1
ATOM 681 C CA . VAL A 1 81 ? 8.084 -0.943 4.938 1.00 84.12 81 VAL A CA 1
ATOM 682 C C . VAL A 1 81 ? 8.583 -1.012 6.388 1.00 84.12 81 VAL A C 1
ATOM 684 O O . VAL A 1 81 ? 7.757 -0.823 7.284 1.00 84.12 81 VAL A O 1
ATOM 687 N N . PRO A 1 82 ? 9.890 -1.177 6.683 1.00 84.00 82 PRO A N 1
ATOM 688 C CA . PRO A 1 82 ? 10.376 -1.150 8.065 1.00 84.00 82 PRO A CA 1
ATOM 689 C C . PRO A 1 82 ? 10.050 0.158 8.799 1.00 84.00 82 PRO A C 1
ATOM 691 O O . PRO A 1 82 ? 9.717 0.144 9.986 1.00 84.00 82 PRO A O 1
ATOM 694 N N . ILE A 1 83 ? 10.096 1.292 8.090 1.00 85.12 83 ILE A N 1
ATOM 695 C CA . ILE A 1 83 ? 9.772 2.611 8.648 1.00 85.12 83 ILE A CA 1
ATOM 696 C C . ILE A 1 83 ? 8.287 2.664 9.008 1.00 85.12 83 ILE A C 1
ATOM 698 O O . ILE A 1 83 ? 7.939 3.049 10.124 1.00 85.12 83 ILE A O 1
ATOM 702 N N . PHE A 1 84 ? 7.417 2.223 8.099 1.00 82.81 84 PHE A N 1
ATOM 703 C CA . PHE A 1 84 ? 5.967 2.207 8.294 1.00 82.81 84 PHE A CA 1
ATOM 704 C C . PHE A 1 84 ? 5.507 1.272 9.414 1.00 82.81 84 PHE A C 1
ATOM 706 O O . PHE A 1 84 ? 4.650 1.652 10.216 1.00 82.81 84 PHE A O 1
ATOM 713 N N . LEU A 1 85 ? 6.111 0.086 9.513 1.00 79.44 85 LEU A N 1
ATOM 714 C CA . LEU A 1 85 ? 5.846 -0.861 10.595 1.00 79.44 85 LEU A CA 1
ATOM 715 C C . LEU A 1 85 ? 6.238 -0.275 11.958 1.00 79.44 85 LEU A C 1
ATOM 717 O O . LEU A 1 85 ? 5.490 -0.422 12.925 1.00 79.44 85 LEU A O 1
ATOM 721 N N . LYS A 1 86 ? 7.365 0.449 12.029 1.00 80.38 86 LYS A N 1
ATOM 722 C CA . LYS A 1 86 ? 7.838 1.102 13.260 1.00 80.38 86 LYS A CA 1
ATOM 723 C C . LYS A 1 86 ? 6.890 2.197 13.754 1.00 80.38 86 LYS A C 1
ATOM 725 O O . LYS A 1 86 ? 6.688 2.324 14.957 1.00 80.38 86 LYS A O 1
ATOM 730 N N . ILE A 1 87 ? 6.302 2.973 12.846 1.00 78.56 87 ILE A N 1
ATOM 731 C CA . ILE A 1 87 ? 5.360 4.054 13.190 1.00 78.56 87 ILE A CA 1
ATOM 732 C C . ILE A 1 87 ? 3.895 3.589 13.256 1.00 78.56 87 ILE A C 1
ATOM 734 O O . ILE A 1 87 ? 2.998 4.416 13.387 1.00 78.56 87 ILE A O 1
ATOM 738 N N . MET A 1 88 ? 3.647 2.272 13.197 1.00 64.38 88 MET A N 1
ATOM 739 C CA . MET A 1 88 ? 2.316 1.646 13.232 1.00 64.38 88 MET A CA 1
ATOM 740 C C . MET A 1 88 ? 1.334 2.165 12.168 1.00 64.38 88 MET A C 1
ATOM 742 O O . MET A 1 88 ? 0.121 2.183 12.389 1.00 64.38 88 MET A O 1
ATOM 746 N N . LEU A 1 89 ? 1.828 2.559 10.993 1.00 61.62 89 LEU A N 1
ATOM 747 C CA . LEU A 1 89 ? 0.950 2.906 9.878 1.00 61.62 89 LEU A CA 1
ATOM 748 C C . LEU A 1 89 ? 0.439 1.639 9.191 1.00 61.62 89 LEU A C 1
ATOM 750 O O . LEU A 1 89 ? 1.205 0.755 8.816 1.00 61.62 89 LEU A O 1
ATOM 754 N N . CYS A 1 90 ? -0.879 1.563 9.015 1.00 59.00 90 CYS A N 1
ATOM 755 C CA . CYS A 1 90 ? -1.531 0.498 8.263 1.00 59.00 90 CYS A CA 1
ATOM 756 C C . CYS A 1 90 ? -1.168 0.623 6.773 1.00 59.00 90 CYS A C 1
ATOM 758 O O . CYS A 1 90 ? -1.290 1.708 6.203 1.00 59.00 90 CYS A O 1
ATOM 760 N N . LEU A 1 91 ? -0.722 -0.467 6.144 1.00 58.53 91 LEU A N 1
ATOM 761 C CA . LEU A 1 91 ? -0.153 -0.450 4.797 1.00 58.53 91 LEU A CA 1
ATOM 762 C C . LEU A 1 91 ? -1.051 -1.194 3.811 1.00 58.53 91 LEU A C 1
ATOM 764 O O . LEU A 1 91 ? -1.248 -2.403 3.909 1.00 58.53 91 LEU A O 1
ATOM 768 N N . SER A 1 92 ? -1.537 -0.491 2.794 1.00 53.44 92 SER A N 1
ATOM 769 C CA . SER A 1 92 ? -1.926 -1.123 1.533 1.00 53.44 92 SER A CA 1
ATOM 770 C C . SER A 1 92 ? -0.738 -1.017 0.584 1.00 53.44 92 SER A C 1
ATOM 772 O O . SER A 1 92 ? -0.396 0.092 0.171 1.00 53.44 92 SER A O 1
ATOM 774 N N . MET A 1 93 ? -0.087 -2.135 0.273 1.00 52.09 93 MET A N 1
ATOM 775 C CA . MET A 1 93 ? 1.062 -2.150 -0.628 1.00 52.09 93 MET A CA 1
ATOM 776 C C . MET A 1 93 ? 0.618 -2.408 -2.061 1.00 52.09 93 MET A C 1
ATOM 778 O O . MET A 1 93 ? -0.261 -3.231 -2.327 1.00 52.09 93 MET A O 1
ATOM 782 N N . PHE A 1 94 ? 1.260 -1.696 -2.982 1.00 41.03 94 PHE A N 1
ATOM 783 C CA . PHE A 1 94 ? 0.975 -1.769 -4.398 1.00 41.03 94 PHE A CA 1
ATOM 784 C C . PHE A 1 94 ? 2.247 -1.685 -5.222 1.00 41.03 94 PHE A C 1
ATOM 786 O O . PHE A 1 94 ? 3.074 -0.802 -5.013 1.00 41.03 94 PHE A O 1
ATOM 793 N N . ALA A 1 95 ? 2.344 -2.583 -6.192 1.00 37.97 95 ALA A N 1
ATOM 794 C CA . ALA A 1 95 ? 3.252 -2.470 -7.313 1.00 37.97 95 ALA A CA 1
ATOM 795 C C . ALA A 1 95 ? 2.422 -2.037 -8.528 1.00 37.97 95 ALA A C 1
ATOM 797 O O . ALA A 1 95 ? 1.939 -2.895 -9.269 1.00 37.97 95 ALA A O 1
ATOM 798 N N . LEU A 1 96 ? 2.200 -0.731 -8.739 1.00 36.41 96 LEU A N 1
ATOM 799 C CA . LEU A 1 96 ? 1.761 -0.293 -10.068 1.00 36.41 96 LEU A CA 1
ATOM 800 C C . LEU A 1 96 ? 2.983 -0.422 -10.969 1.00 36.41 96 LEU A C 1
ATOM 802 O O . LEU A 1 96 ? 3.856 0.442 -10.984 1.00 36.41 96 LEU A O 1
ATOM 806 N N . ALA A 1 97 ? 3.047 -1.528 -11.706 1.00 30.86 97 ALA A N 1
ATOM 807 C CA . ALA A 1 97 ? 3.821 -1.576 -12.928 1.00 30.86 97 ALA A CA 1
ATOM 808 C C . ALA A 1 97 ? 3.174 -0.585 -13.910 1.00 30.86 97 ALA A C 1
ATOM 810 O O . ALA A 1 97 ? 2.285 -0.954 -14.675 1.00 30.86 97 ALA A O 1
ATOM 811 N N . LEU A 1 98 ? 3.547 0.696 -13.822 1.00 26.92 98 LEU A N 1
ATOM 812 C CA . LEU A 1 98 ? 3.340 1.647 -14.910 1.00 26.92 98 LEU A CA 1
ATOM 813 C C . LEU A 1 98 ? 4.337 1.261 -16.004 1.00 26.92 98 LEU A C 1
ATOM 815 O O . LEU A 1 98 ? 5.486 1.693 -15.981 1.00 26.92 98 LEU A O 1
ATOM 819 N N . SER A 1 99 ? 3.902 0.371 -16.893 1.00 31.88 99 SER A N 1
ATOM 820 C CA . SER A 1 99 ? 4.510 0.146 -18.207 1.00 31.88 99 SER A CA 1
ATOM 821 C C . SER A 1 99 ? 3.777 0.973 -19.249 1.00 31.88 99 SER A C 1
ATOM 823 O O . SER A 1 99 ? 2.534 0.798 -19.294 1.00 31.88 99 SER A O 1
#

Sequence (99 aa):
MDMRYLMYAFANKYYYVPQRKNTRKTMLDVPQLPEGWINKLDDNRHWMYCFRKGTVLPKQGWKIHLSCLVEDAQKTLDTSVPIFLKIMLCLSMFALALS

Secondary structure (DSSP, 8-state):
--GGGGGGS-TTSTT-----S------PPPPPPPTTEEEEE-TTSS-EEEEETT----SS---------GGGHHHHHHHHHHHHHHTT--EEE------